Pr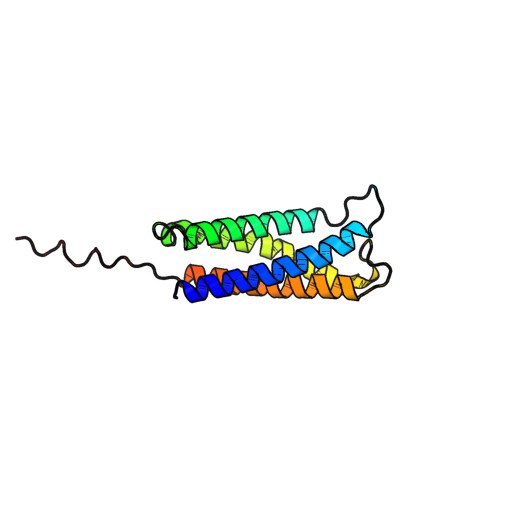otein AF-A0AAD5DER4-F1 (afdb_monomer_lite)

Sequence (145 aa):
MSRAAVAVSWVVTLVGGLIILGGLGALTNDSAVGVTPYRTAWVAWSLEVAGLLVCLACLLVAKPFAQWRAVIVGMLAIPTAVLIPIADLVLTAKGALPGSNGSDSRANTTAAGLIICMCGNYLLALAVCLFDDTPAVVAESKVGV

Radius of gyration: 19.26 Å; chains: 1; bounding box: 58×20×63 Å

Secondary structure (DSSP, 8-state):
--HHHHHHHHHHHHHHHHHHHHHHHHHHHTSPBTB-TTHHHHHHHHHHHHHHHHHHHHHHS-SSHHHHHHHHHHHHHHHHHHHHHHHHHHHH-GGGSTT-TT-HHHHHHHHHHHHHHHHHHHHHHHHHHT-----TTSSSTT---

Structure (mmCIF, N/CA/C/O backbone):
data_AF-A0AAD5DER4-F1
#
_entry.id   AF-A0AAD5DER4-F1
#
loop_
_atom_site.group_PDB
_atom_site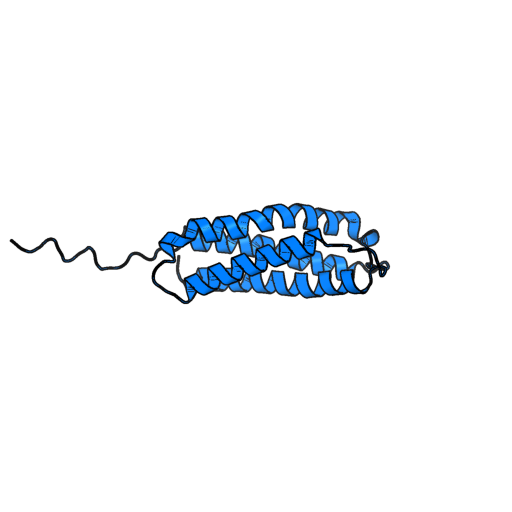.id
_atom_site.type_symbol
_atom_site.label_atom_id
_atom_site.label_alt_id
_atom_site.label_comp_id
_atom_site.label_asym_id
_atom_site.label_entity_id
_atom_site.label_seq_id
_atom_site.pdbx_PDB_ins_code
_atom_site.Cartn_x
_atom_site.Cartn_y
_atom_site.Cartn_z
_atom_site.occupancy
_atom_site.B_iso_or_equiv
_atom_site.auth_seq_id
_atom_site.auth_comp_id
_atom_site.auth_asym_id
_atom_site.auth_atom_id
_atom_site.pdbx_PDB_model_num
ATOM 1 N N . MET A 1 1 ? -18.957 -2.445 11.345 1.00 76.00 1 MET A N 1
ATOM 2 C CA . MET A 1 1 ? -18.026 -3.406 10.697 1.00 76.00 1 MET A CA 1
ATOM 3 C C . MET A 1 1 ? -17.104 -3.988 11.765 1.00 76.00 1 MET A C 1
ATOM 5 O O . MET A 1 1 ? -16.781 -3.276 12.707 1.00 76.00 1 MET A O 1
ATOM 9 N N . SER A 1 2 ? -16.773 -5.282 11.707 1.00 85.62 2 SER A N 1
ATOM 10 C CA . SER A 1 2 ? -16.076 -5.983 12.803 1.00 85.62 2 SER A CA 1
ATOM 11 C C . SER A 1 2 ? -14.553 -5.808 12.752 1.00 85.62 2 SER A C 1
ATOM 13 O O . SER A 1 2 ? -13.993 -5.484 11.705 1.00 85.62 2 SER A O 1
ATOM 15 N N . ARG A 1 3 ? -13.859 -6.099 13.866 1.00 86.31 3 ARG A N 1
ATOM 16 C CA . ARG A 1 3 ? -12.379 -6.104 13.919 1.00 86.31 3 ARG A CA 1
ATOM 17 C C . ARG A 1 3 ? -11.781 -7.074 12.902 1.00 86.31 3 ARG A C 1
ATOM 19 O O . ARG A 1 3 ? -10.766 -6.764 12.291 1.00 86.31 3 ARG A O 1
ATOM 26 N N . ALA A 1 4 ? -12.447 -8.207 12.681 1.00 88.56 4 ALA A N 1
ATOM 27 C CA . ALA A 1 4 ? -12.044 -9.193 11.686 1.00 88.56 4 ALA A CA 1
ATOM 28 C C . ALA A 1 4 ? -12.048 -8.613 10.264 1.00 88.56 4 ALA A C 1
ATOM 30 O O . ALA A 1 4 ? -11.112 -8.853 9.515 1.00 88.56 4 ALA A O 1
ATOM 31 N N . ALA A 1 5 ? -13.050 -7.806 9.903 1.00 90.62 5 ALA A N 1
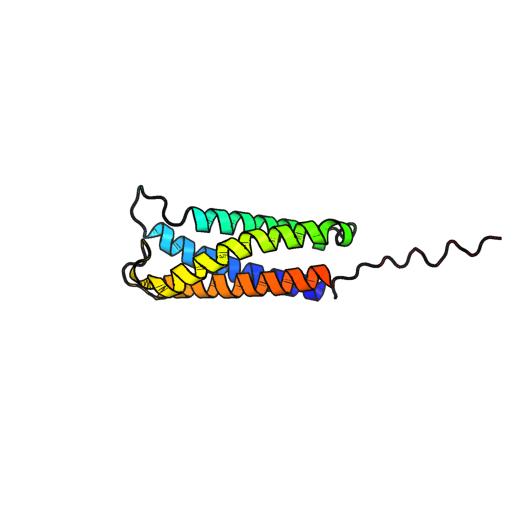ATOM 32 C CA . ALA A 1 5 ? -13.109 -7.191 8.580 1.00 90.62 5 ALA A CA 1
ATOM 33 C C . ALA A 1 5 ? -11.971 -6.180 8.361 1.00 90.62 5 ALA A C 1
ATOM 35 O O . ALA A 1 5 ? -11.343 -6.186 7.308 1.00 90.62 5 ALA A O 1
ATOM 36 N N . VAL A 1 6 ? -11.651 -5.368 9.375 1.00 91.06 6 VAL A N 1
ATOM 37 C CA . VAL A 1 6 ? -10.497 -4.454 9.323 1.00 91.06 6 VAL A CA 1
ATOM 38 C C . VAL A 1 6 ? -9.185 -5.242 9.220 1.00 91.06 6 VAL A C 1
ATOM 40 O O . VAL A 1 6 ? -8.341 -4.910 8.394 1.00 91.06 6 VAL A O 1
ATOM 43 N N . ALA A 1 7 ? -9.028 -6.315 10.002 1.00 92.19 7 ALA A N 1
ATOM 44 C CA . ALA A 1 7 ? -7.840 -7.166 9.963 1.00 92.19 7 ALA A CA 1
ATOM 45 C C . ALA A 1 7 ? -7.660 -7.862 8.604 1.00 92.19 7 ALA A C 1
ATOM 47 O O . ALA A 1 7 ? -6.550 -7.905 8.084 1.00 92.19 7 ALA A O 1
ATOM 48 N N . VAL A 1 8 ? -8.740 -8.365 7.997 1.00 95.06 8 VAL A N 1
ATOM 49 C CA . VAL A 1 8 ? -8.696 -8.969 6.657 1.00 95.06 8 VAL A CA 1
ATOM 50 C C . VAL A 1 8 ? -8.280 -7.935 5.615 1.00 95.06 8 VAL A C 1
ATOM 52 O O . VAL A 1 8 ? -7.357 -8.204 4.849 1.00 95.06 8 VAL A O 1
ATOM 55 N N . SER A 1 9 ? -8.890 -6.745 5.609 1.00 95.12 9 SER A N 1
ATOM 56 C CA . SER A 1 9 ? -8.489 -5.673 4.688 1.00 95.12 9 SER A CA 1
ATOM 57 C C . SER A 1 9 ? -7.024 -5.275 4.883 1.00 95.12 9 SER A C 1
ATOM 59 O O . SER A 1 9 ? -6.302 -5.109 3.907 1.00 95.12 9 SER A O 1
ATOM 61 N N . TRP A 1 10 ? -6.563 -5.200 6.134 1.00 95.88 10 TRP A N 1
ATOM 62 C CA . TRP A 1 10 ? -5.166 -4.918 6.465 1.00 95.88 10 TRP A CA 1
ATOM 63 C C . TRP A 1 10 ? -4.214 -5.989 5.920 1.00 95.88 10 TRP A C 1
ATOM 65 O O . TRP A 1 10 ? -3.192 -5.659 5.322 1.00 95.88 10 TRP A O 1
ATOM 75 N N . VAL A 1 11 ? -4.564 -7.274 6.065 1.00 96.69 11 VAL A N 1
ATOM 76 C CA . VAL A 1 11 ? -3.779 -8.387 5.508 1.00 96.69 11 VAL A CA 1
ATOM 77 C C . VAL A 1 11 ? -3.736 -8.309 3.984 1.00 96.69 11 VAL A C 1
ATOM 79 O O . VAL A 1 11 ? -2.667 -8.488 3.408 1.00 96.69 11 VAL A O 1
ATOM 82 N N . VAL A 1 12 ? -4.855 -8.004 3.321 1.00 96.81 12 VAL A N 1
ATOM 83 C CA . VAL A 1 12 ? -4.893 -7.830 1.860 1.00 96.81 12 VAL A CA 1
ATOM 84 C C . VAL A 1 12 ? -3.945 -6.714 1.418 1.00 96.81 12 VAL A C 1
ATOM 86 O O . VAL A 1 12 ? -3.138 -6.937 0.511 1.00 96.81 12 VAL A O 1
ATOM 89 N N . THR A 1 13 ? -3.975 -5.554 2.083 1.00 96.00 13 THR A N 1
ATOM 90 C CA . THR A 1 13 ? -3.032 -4.465 1.796 1.00 96.00 13 THR A CA 1
ATOM 91 C C . THR A 1 13 ? -1.586 -4.908 2.009 1.00 96.00 13 THR A C 1
ATOM 93 O O . THR A 1 13 ? -0.746 -4.687 1.137 1.00 96.00 13 THR A O 1
ATOM 96 N N . LEU A 1 14 ? -1.289 -5.586 3.126 1.00 96.44 14 LEU A N 1
ATOM 97 C CA . LEU A 1 14 ? 0.055 -6.089 3.413 1.00 96.44 14 LEU A CA 1
ATOM 98 C C . LEU A 1 14 ? 0.546 -7.046 2.321 1.00 96.44 14 LEU A C 1
ATOM 100 O O . LEU A 1 14 ? 1.686 -6.921 1.884 1.00 96.44 14 LEU A O 1
ATOM 104 N N . VAL A 1 15 ? -0.293 -7.977 1.855 1.00 97.25 15 VAL A N 1
ATOM 105 C CA . VAL A 1 15 ? 0.074 -8.908 0.775 1.00 97.25 15 VAL A CA 1
ATOM 106 C C . VAL A 1 15 ? 0.416 -8.148 -0.504 1.00 97.25 15 VAL A C 1
ATOM 108 O O . VAL A 1 15 ? 1.466 -8.407 -1.093 1.00 97.25 15 VAL A O 1
ATOM 111 N N . GLY A 1 16 ? -0.414 -7.180 -0.908 1.00 95.38 16 GLY A N 1
ATOM 112 C CA . GLY A 1 16 ? -0.103 -6.311 -2.047 1.00 95.38 16 GLY A CA 1
ATOM 113 C C . GLY A 1 16 ? 1.237 -5.597 -1.864 1.00 95.38 16 GLY A C 1
ATOM 114 O O . GLY A 1 16 ? 2.085 -5.613 -2.753 1.00 95.38 16 GLY A O 1
ATOM 115 N N . GLY A 1 17 ? 1.471 -5.071 -0.666 1.00 93.44 17 GLY A N 1
ATOM 116 C CA . GLY A 1 17 ? 2.715 -4.425 -0.279 1.00 93.44 17 GLY A CA 1
ATOM 117 C C . GLY A 1 17 ? 3.961 -5.316 -0.340 1.00 93.44 17 GLY A C 1
ATOM 118 O O . GLY A 1 17 ? 4.995 -4.903 -0.862 1.00 93.44 17 GLY A O 1
ATOM 119 N N . LEU A 1 18 ? 3.872 -6.565 0.118 1.00 96.19 18 LEU A N 1
ATOM 120 C CA . LEU A 1 18 ? 4.972 -7.533 0.023 1.00 96.19 18 LEU A CA 1
ATOM 121 C C . LEU A 1 18 ? 5.301 -7.883 -1.435 1.00 96.19 18 LEU A C 1
ATOM 123 O O . LEU A 1 18 ? 6.470 -8.052 -1.783 1.00 96.19 18 LEU A O 1
ATOM 127 N N . ILE A 1 19 ? 4.288 -7.940 -2.304 1.00 95.94 19 ILE A N 1
ATOM 128 C CA . ILE A 1 19 ? 4.483 -8.140 -3.745 1.00 95.94 19 ILE A CA 1
ATOM 129 C C . ILE A 1 19 ? 5.184 -6.919 -4.365 1.00 95.94 19 ILE A C 1
ATOM 131 O O . ILE A 1 19 ? 6.125 -7.098 -5.143 1.00 95.94 19 ILE A O 1
ATOM 135 N N . ILE A 1 20 ? 4.787 -5.692 -3.989 1.00 93.56 20 ILE A N 1
ATOM 136 C CA . ILE A 1 20 ? 5.490 -4.460 -4.394 1.00 93.56 20 ILE A CA 1
ATOM 137 C C . ILE A 1 20 ? 6.949 -4.528 -3.951 1.00 93.56 20 ILE A C 1
ATOM 139 O O . ILE A 1 20 ? 7.829 -4.290 -4.769 1.00 93.56 20 ILE A O 1
ATOM 143 N N . LEU A 1 21 ? 7.217 -4.885 -2.692 1.00 92.94 21 LEU A N 1
ATOM 144 C CA . LEU A 1 21 ? 8.573 -4.960 -2.148 1.00 92.94 21 LEU A CA 1
ATOM 145 C C . LEU A 1 21 ? 9.463 -5.908 -2.967 1.00 92.94 21 LEU A C 1
ATOM 147 O O . LEU A 1 21 ? 10.595 -5.553 -3.295 1.00 92.94 21 LEU A O 1
ATOM 151 N N . GLY A 1 22 ? 8.942 -7.079 -3.343 1.00 91.38 22 GLY A N 1
ATOM 152 C CA . GLY A 1 22 ? 9.660 -8.035 -4.188 1.00 91.38 22 GLY A CA 1
ATOM 153 C C . GLY A 1 22 ? 9.912 -7.514 -5.607 1.00 91.38 22 GLY A C 1
ATOM 154 O O . GLY A 1 22 ? 11.046 -7.544 -6.088 1.00 91.38 22 GLY A O 1
ATOM 155 N N . GLY A 1 23 ? 8.873 -7.006 -6.277 1.00 90.69 23 GLY A N 1
ATOM 156 C CA . GLY A 1 23 ? 8.976 -6.513 -7.655 1.00 90.69 23 GLY A CA 1
ATOM 157 C C . GLY A 1 23 ? 9.822 -5.240 -7.783 1.00 90.69 23 GLY A C 1
ATOM 158 O O . GLY A 1 23 ? 10.723 -5.165 -8.621 1.00 90.69 23 GLY A O 1
ATOM 159 N N . LEU A 1 24 ? 9.582 -4.258 -6.913 1.00 90.31 24 LEU A N 1
ATOM 160 C CA . LEU A 1 24 ? 10.321 -2.998 -6.851 1.00 90.31 24 LEU A CA 1
ATOM 161 C C . LEU A 1 24 ? 11.774 -3.216 -6.419 1.00 90.31 24 LEU A C 1
ATOM 163 O O . LEU A 1 24 ? 12.675 -2.585 -6.973 1.00 90.31 24 LEU A O 1
ATOM 167 N N . GLY A 1 25 ? 12.010 -4.130 -5.472 1.00 89.25 25 GLY A N 1
ATOM 168 C CA . GLY A 1 25 ? 13.349 -4.551 -5.064 1.00 89.25 25 GLY A CA 1
ATOM 169 C C . GLY A 1 25 ? 14.148 -5.120 -6.234 1.00 89.25 25 GLY A C 1
ATOM 170 O O . GLY A 1 25 ? 15.268 -4.677 -6.477 1.00 89.25 25 GLY A O 1
ATOM 171 N N . ALA A 1 26 ? 13.544 -6.019 -7.018 1.00 89.19 26 ALA A N 1
ATOM 172 C CA . ALA A 1 26 ? 14.179 -6.584 -8.207 1.00 89.19 26 ALA A CA 1
ATOM 173 C C . ALA A 1 26 ? 14.478 -5.522 -9.283 1.00 89.19 26 ALA A C 1
ATOM 175 O O . ALA A 1 26 ? 15.570 -5.512 -9.843 1.00 89.19 26 ALA A O 1
ATOM 176 N N . LEU A 1 27 ? 13.541 -4.604 -9.553 1.00 88.38 27 LEU A N 1
ATOM 177 C CA . LEU A 1 27 ? 13.755 -3.505 -10.508 1.00 88.38 27 LEU A CA 1
ATOM 178 C C . LEU A 1 27 ? 14.857 -2.541 -10.049 1.00 88.38 27 LEU A C 1
ATOM 180 O O . LEU A 1 27 ? 15.650 -2.074 -10.863 1.00 88.38 27 LEU A O 1
ATOM 184 N N . THR A 1 28 ? 14.917 -2.245 -8.750 1.00 89.50 28 THR A N 1
ATOM 185 C CA . THR A 1 28 ? 15.940 -1.359 -8.176 1.00 89.50 28 THR A CA 1
ATOM 186 C C . THR A 1 28 ? 17.321 -2.009 -8.242 1.00 89.50 28 THR A C 1
ATOM 188 O O . THR A 1 28 ? 18.279 -1.355 -8.644 1.00 89.50 28 THR A O 1
ATOM 191 N N . ASN A 1 29 ? 17.429 -3.295 -7.896 1.00 86.81 29 ASN A N 1
ATOM 192 C CA . ASN A 1 29 ? 18.694 -4.031 -7.915 1.00 86.81 29 ASN A CA 1
ATOM 193 C C . ASN A 1 29 ? 19.319 -4.108 -9.314 1.00 86.81 29 ASN A C 1
ATOM 195 O O . ASN A 1 29 ? 20.533 -4.020 -9.460 1.00 86.81 29 ASN A O 1
ATOM 199 N N . ASP A 1 30 ? 18.484 -4.239 -10.340 1.00 84.44 30 ASP A N 1
ATOM 200 C CA . ASP A 1 30 ? 18.937 -4.405 -11.721 1.00 84.44 30 ASP A CA 1
ATOM 201 C C . ASP A 1 30 ? 19.126 -3.075 -12.459 1.00 84.44 30 ASP A C 1
ATOM 203 O O . ASP A 1 30 ? 19.446 -3.043 -13.649 1.00 84.44 30 ASP A O 1
ATOM 207 N N . SER A 1 31 ? 18.921 -1.962 -11.763 1.00 82.88 31 SER A N 1
ATOM 208 C CA . SER A 1 31 ? 19.124 -0.633 -12.312 1.00 82.88 31 SER A CA 1
ATOM 209 C C . SER A 1 31 ? 20.579 -0.164 -12.190 1.00 82.88 31 SER A C 1
ATOM 211 O O . SER A 1 31 ? 21.332 -0.618 -11.330 1.00 82.88 31 SER A O 1
ATOM 213 N N . ALA A 1 32 ? 21.000 0.740 -13.080 1.00 73.69 32 ALA A N 1
ATOM 214 C CA . ALA A 1 32 ? 22.385 1.198 -13.137 1.00 73.69 32 ALA A CA 1
ATOM 215 C C . ALA A 1 32 ? 22.832 1.867 -11.824 1.00 73.69 32 ALA A C 1
ATOM 217 O O . ALA A 1 32 ? 22.178 2.779 -11.311 1.00 73.69 32 ALA A O 1
ATOM 218 N N . VAL A 1 33 ? 23.995 1.444 -11.322 1.00 64.00 33 VAL A N 1
ATOM 219 C CA . VAL A 1 33 ? 24.618 1.979 -10.106 1.00 64.00 33 VAL A CA 1
ATOM 220 C C . VAL A 1 33 ? 24.873 3.484 -10.267 1.00 64.00 33 VAL A C 1
ATOM 222 O O . VAL A 1 33 ? 25.553 3.903 -11.201 1.00 64.00 33 VAL A O 1
ATOM 225 N N . GLY A 1 34 ? 24.341 4.301 -9.352 1.00 58.25 34 GLY A N 1
ATOM 226 C CA . GLY A 1 34 ? 24.567 5.756 -9.307 1.00 58.25 34 GLY A CA 1
ATOM 227 C C . GLY A 1 34 ? 23.366 6.617 -9.711 1.00 58.25 34 GLY A C 1
ATOM 228 O O . GLY A 1 34 ? 23.322 7.797 -9.368 1.00 58.25 34 GLY A O 1
ATOM 229 N N . VAL A 1 35 ? 22.349 6.032 -10.347 1.00 60.12 35 VAL A N 1
ATOM 230 C CA . VAL A 1 35 ? 21.007 6.626 -10.425 1.00 60.12 35 VAL A CA 1
ATOM 231 C C . VAL A 1 35 ? 20.210 6.080 -9.236 1.00 60.12 35 VAL A C 1
ATOM 233 O O . VAL A 1 35 ? 20.402 4.935 -8.842 1.00 60.12 35 VAL A O 1
ATOM 236 N N . THR A 1 36 ? 19.318 6.872 -8.636 1.00 71.62 36 THR A N 1
ATOM 237 C CA . THR A 1 36 ? 18.338 6.369 -7.649 1.00 71.62 36 THR A CA 1
ATOM 238 C C . THR A 1 36 ? 16.974 6.213 -8.321 1.00 71.62 36 THR A C 1
ATOM 240 O O . THR A 1 36 ? 16.042 6.970 -8.019 1.00 71.62 36 THR A O 1
ATOM 243 N N . PRO A 1 37 ? 16.830 5.291 -9.296 1.00 77.00 37 PRO A N 1
ATOM 244 C CA . PRO A 1 37 ? 15.538 5.073 -9.911 1.00 77.00 37 PRO A CA 1
ATOM 245 C C . PRO A 1 37 ? 14.570 4.605 -8.831 1.00 77.00 37 PRO A C 1
ATOM 247 O O . PRO A 1 37 ? 14.955 4.009 -7.824 1.00 77.00 37 PRO A O 1
ATOM 250 N N . TYR A 1 38 ? 13.299 4.939 -9.020 1.00 87.31 38 TYR A N 1
ATOM 251 C CA . TYR A 1 38 ? 12.231 4.555 -8.102 1.00 87.31 38 TYR A CA 1
ATOM 252 C C . TYR A 1 38 ? 12.260 5.210 -6.716 1.00 87.31 38 TYR A C 1
ATOM 254 O O . TYR A 1 38 ? 11.508 4.785 -5.842 1.00 87.31 38 TYR A O 1
ATOM 262 N N . ARG A 1 39 ? 13.033 6.286 -6.501 1.00 88.19 39 ARG A N 1
ATOM 263 C CA . ARG A 1 39 ? 13.025 7.037 -5.229 1.00 88.19 39 ARG A CA 1
ATOM 264 C C . ARG A 1 39 ? 11.610 7.386 -4.759 1.00 88.19 39 ARG A C 1
ATOM 266 O O . ARG A 1 39 ? 11.269 7.141 -3.608 1.00 88.19 39 ARG A O 1
ATOM 273 N N . THR A 1 40 ? 10.773 7.899 -5.659 1.00 87.94 40 THR A N 1
ATOM 274 C CA . THR A 1 40 ? 9.372 8.231 -5.360 1.00 87.94 40 THR A CA 1
ATOM 275 C C . THR A 1 40 ? 8.558 7.000 -4.967 1.00 87.94 40 THR A C 1
ATOM 277 O O . THR A 1 40 ? 7.759 7.079 -4.041 1.00 87.94 40 THR A O 1
ATOM 280 N N . ALA A 1 41 ? 8.790 5.851 -5.610 1.00 89.62 41 ALA A N 1
ATOM 281 C CA . ALA A 1 41 ? 8.106 4.606 -5.271 1.00 89.62 41 ALA A CA 1
ATOM 282 C C . ALA A 1 41 ? 8.530 4.074 -3.896 1.00 89.62 41 ALA A C 1
ATOM 284 O O . ALA A 1 41 ? 7.677 3.663 -3.116 1.00 89.62 41 ALA A O 1
ATOM 285 N N . TRP A 1 42 ? 9.817 4.166 -3.548 1.00 92.06 42 TRP A N 1
ATOM 286 C CA . TRP A 1 42 ? 10.304 3.815 -2.212 1.00 92.06 42 TRP A CA 1
ATOM 287 C C . TRP A 1 42 ? 9.760 4.745 -1.121 1.00 92.06 42 TRP A C 1
ATOM 289 O O . TRP A 1 42 ? 9.415 4.277 -0.036 1.00 92.06 42 TRP A O 1
ATOM 299 N N . VAL A 1 43 ? 9.623 6.044 -1.405 1.00 91.81 43 VAL A N 1
ATOM 300 C CA . VAL A 1 43 ? 8.990 7.003 -0.482 1.00 91.81 43 VAL A CA 1
ATOM 301 C C . VAL A 1 43 ? 7.507 6.684 -0.301 1.00 91.81 43 VAL A C 1
ATOM 303 O O . VAL A 1 43 ? 7.050 6.584 0.835 1.00 91.81 43 VAL A O 1
ATOM 306 N N . ALA A 1 44 ? 6.767 6.466 -1.392 1.00 91.19 44 ALA A N 1
ATOM 307 C CA . ALA A 1 44 ? 5.356 6.085 -1.332 1.00 91.19 44 ALA A CA 1
ATOM 308 C C . ALA A 1 44 ? 5.157 4.782 -0.545 1.00 91.19 44 ALA A C 1
ATOM 310 O O . ALA A 1 44 ? 4.296 4.716 0.327 1.00 91.19 44 ALA A O 1
ATOM 311 N N . TRP A 1 45 ? 6.013 3.784 -0.779 1.00 91.44 45 TRP A N 1
ATOM 312 C CA . TRP A 1 45 ? 6.007 2.530 -0.029 1.00 91.44 45 TRP A CA 1
ATOM 313 C C . TRP A 1 45 ? 6.306 2.731 1.463 1.00 91.44 45 TRP A C 1
ATOM 315 O O . TRP A 1 45 ? 5.660 2.134 2.317 1.00 91.44 45 TRP A O 1
ATOM 325 N N . SER A 1 46 ? 7.243 3.616 1.802 1.00 92.94 46 SER A N 1
ATOM 326 C CA . SER A 1 46 ? 7.556 3.924 3.204 1.00 92.94 46 SER A CA 1
ATOM 327 C C . SER A 1 46 ? 6.368 4.572 3.926 1.00 92.94 46 SER A C 1
ATOM 329 O O . SER A 1 46 ? 6.090 4.244 5.079 1.00 92.94 46 SER A O 1
ATOM 331 N N . LEU A 1 47 ? 5.641 5.461 3.239 1.00 93.06 47 LEU A N 1
ATOM 332 C CA . LEU A 1 47 ? 4.410 6.068 3.752 1.00 93.06 47 LEU A CA 1
ATOM 333 C C . LEU A 1 47 ? 3.295 5.028 3.932 1.00 93.06 47 LEU A C 1
ATOM 335 O O . LEU A 1 47 ? 2.609 5.045 4.953 1.00 93.06 47 LEU A O 1
ATOM 339 N N . GLU A 1 48 ? 3.164 4.097 2.986 1.00 93.44 48 GLU A N 1
ATOM 340 C CA . GLU A 1 48 ? 2.213 2.983 3.047 1.00 93.44 48 GLU A CA 1
ATOM 341 C C . GLU A 1 48 ? 2.451 2.101 4.283 1.00 93.44 48 GLU A C 1
ATOM 343 O O . GLU A 1 48 ? 1.545 1.868 5.085 1.00 93.44 48 GLU A O 1
ATOM 348 N N . VAL A 1 49 ? 3.703 1.684 4.508 1.00 94.12 49 VAL A N 1
ATOM 349 C CA . VAL A 1 49 ? 4.088 0.883 5.682 1.00 94.12 49 VAL A CA 1
ATOM 350 C C . VAL A 1 49 ? 3.794 1.629 6.982 1.00 94.12 49 VAL A C 1
ATOM 352 O O . VAL A 1 49 ? 3.278 1.031 7.927 1.00 94.12 49 VAL A O 1
ATOM 355 N N . ALA A 1 50 ? 4.070 2.934 7.044 1.00 93.69 50 ALA A N 1
ATOM 356 C CA . ALA A 1 50 ? 3.749 3.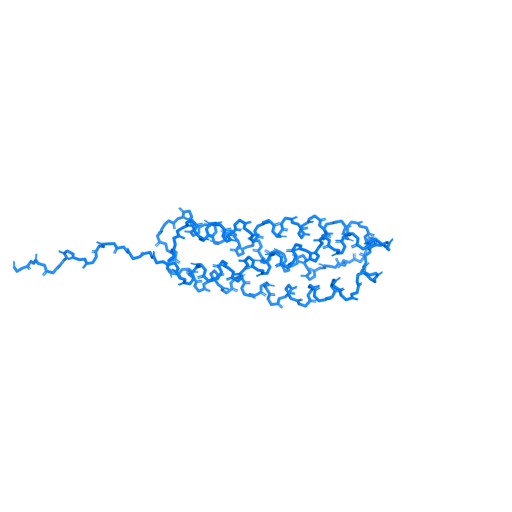738 8.219 1.00 93.69 50 ALA A CA 1
ATOM 357 C C . ALA A 1 50 ? 2.235 3.754 8.504 1.00 93.69 50 ALA A C 1
ATOM 359 O O . ALA A 1 50 ? 1.829 3.566 9.652 1.00 93.69 50 ALA A O 1
ATOM 360 N N . GLY A 1 51 ? 1.398 3.913 7.471 1.00 92.81 51 GLY A N 1
ATOM 361 C CA . GLY A 1 51 ? -0.061 3.839 7.593 1.00 92.81 51 GLY A CA 1
ATOM 362 C C . GLY A 1 51 ? -0.544 2.475 8.094 1.00 92.81 51 GLY A C 1
ATOM 363 O O . GLY A 1 51 ? -1.350 2.405 9.029 1.00 92.81 51 GLY A O 1
ATOM 364 N N . LEU A 1 52 ? 0.007 1.385 7.549 1.00 94.38 52 LEU A N 1
ATOM 365 C CA . LEU A 1 52 ? -0.292 0.022 7.996 1.00 94.38 52 LEU A CA 1
ATOM 366 C C . LEU A 1 52 ? 0.096 -0.213 9.457 1.00 94.38 52 LEU A C 1
ATOM 368 O O . LEU A 1 52 ? -0.680 -0.822 10.196 1.00 94.38 52 LEU A O 1
ATOM 372 N N . LEU A 1 53 ? 1.254 0.279 9.898 1.00 93.88 53 LEU A N 1
ATOM 373 C CA . LEU A 1 53 ? 1.699 0.141 11.286 1.00 93.88 53 LEU A CA 1
ATOM 374 C C . LEU A 1 53 ? 0.809 0.921 12.257 1.00 93.88 53 LEU A C 1
ATOM 376 O O . LEU A 1 53 ? 0.452 0.387 13.307 1.00 93.88 53 LEU A O 1
ATOM 380 N N . VAL A 1 54 ? 0.400 2.143 11.902 1.00 91.62 54 VAL A N 1
ATOM 381 C CA . VAL A 1 54 ? -0.549 2.925 12.713 1.00 91.62 54 VAL A CA 1
ATOM 382 C C . VAL A 1 54 ? -1.892 2.201 12.807 1.00 91.62 54 VAL A C 1
ATOM 384 O O . VAL A 1 54 ? -2.430 2.045 13.904 1.00 91.62 54 VAL A O 1
ATOM 387 N N . CYS A 1 55 ? -2.407 1.680 11.690 1.00 90.62 55 CYS A N 1
ATOM 388 C CA . CYS A 1 55 ? -3.645 0.904 11.687 1.00 90.62 55 CYS A CA 1
ATOM 389 C C . CYS A 1 55 ? -3.541 -0.355 12.568 1.00 90.62 55 CYS A C 1
ATOM 391 O O . CYS A 1 55 ? -4.439 -0.620 13.372 1.00 90.62 55 CYS A O 1
ATOM 393 N N . LEU A 1 56 ? -2.426 -1.089 12.478 1.00 91.62 56 LEU A N 1
ATOM 394 C CA . LEU A 1 56 ? -2.166 -2.270 13.302 1.00 91.62 56 LEU A CA 1
ATOM 395 C C . LEU A 1 56 ? -2.101 -1.915 14.792 1.00 91.62 56 LEU A C 1
ATOM 397 O O . LEU A 1 56 ? -2.724 -2.588 15.612 1.00 91.62 56 LEU A O 1
ATOM 401 N N . ALA A 1 57 ? -1.400 -0.838 15.151 1.00 89.25 57 ALA A N 1
ATOM 402 C CA . ALA A 1 57 ? -1.323 -0.368 16.530 1.00 89.25 57 ALA A CA 1
ATOM 403 C C . ALA A 1 57 ? -2.718 -0.040 17.091 1.00 89.25 57 ALA A C 1
ATOM 405 O O . ALA A 1 57 ? -3.051 -0.455 18.202 1.00 89.25 57 ALA A O 1
ATOM 406 N N . CYS A 1 58 ? -3.570 0.626 16.305 1.00 86.44 58 CYS A N 1
ATOM 407 C CA . CYS A 1 58 ? -4.953 0.896 16.695 1.00 86.44 58 CYS A CA 1
ATOM 408 C C . CYS A 1 58 ? -5.787 -0.391 16.824 1.00 86.44 58 CYS A C 1
ATOM 410 O O . CYS A 1 58 ? -6.607 -0.492 17.736 1.00 86.44 58 CYS A O 1
ATOM 412 N N . LEU A 1 59 ? -5.592 -1.385 15.949 1.00 85.44 59 LEU A N 1
ATOM 413 C CA . LEU A 1 59 ? -6.281 -2.679 16.051 1.00 85.44 59 LEU A CA 1
ATOM 414 C C . LEU A 1 59 ? -5.936 -3.420 17.348 1.00 85.44 59 LEU A C 1
ATOM 416 O O . LEU A 1 59 ? -6.828 -4.009 17.966 1.00 85.44 59 LEU A O 1
ATOM 420 N N . LEU A 1 60 ? -4.662 -3.375 17.752 1.00 86.06 60 LEU A N 1
ATOM 421 C CA . LEU A 1 60 ? -4.146 -4.042 18.949 1.00 86.06 60 LEU A CA 1
ATOM 422 C C . LEU A 1 60 ? -4.530 -3.310 20.245 1.00 86.06 60 LEU A C 1
ATOM 424 O O . LEU A 1 60 ? -4.819 -3.952 21.254 1.00 86.06 60 LEU A O 1
ATOM 428 N N . VAL A 1 61 ? -4.572 -1.975 20.230 1.00 81.81 61 VAL A N 1
ATOM 429 C CA . VAL A 1 61 ? -4.908 -1.154 21.401 1.00 81.81 61 VAL A CA 1
ATOM 430 C C . VAL A 1 61 ? -6.366 -0.701 21.299 1.00 81.81 61 VAL A C 1
ATOM 432 O O . VAL A 1 61 ? -6.684 0.309 20.685 1.00 81.81 61 VAL A O 1
ATOM 435 N N . ALA A 1 62 ? -7.278 -1.448 21.928 1.00 60.09 62 ALA A N 1
ATOM 436 C CA . ALA A 1 62 ? -8.731 -1.343 21.746 1.00 60.09 62 ALA A CA 1
ATOM 437 C C . ALA A 1 62 ? -9.401 0.021 22.045 1.00 60.09 62 ALA A C 1
ATOM 439 O O . ALA A 1 62 ? -10.599 0.138 21.815 1.00 60.09 62 ALA A O 1
ATOM 440 N N . LYS A 1 63 ? -8.696 1.034 22.572 1.00 58.75 63 LYS A N 1
ATOM 441 C CA . LYS A 1 63 ? -9.323 2.227 23.175 1.00 58.75 63 LYS A CA 1
ATOM 442 C C . LYS A 1 63 ? -9.229 3.567 22.432 1.00 58.75 63 LYS A C 1
ATOM 444 O O . LYS A 1 63 ? -9.887 4.486 22.912 1.00 58.75 63 LYS A O 1
ATOM 449 N N . PRO A 1 64 ? -8.575 3.718 21.261 1.00 67.31 64 PRO A N 1
ATOM 450 C CA . PRO A 1 64 ? -8.854 4.922 20.488 1.00 67.31 64 PRO A CA 1
ATOM 451 C C . PRO A 1 64 ? -9.093 4.656 18.998 1.00 67.31 64 PRO A C 1
ATOM 453 O O . PRO A 1 64 ? -8.936 5.573 18.201 1.00 67.31 64 PRO A O 1
ATOM 456 N N . PHE A 1 65 ? -9.526 3.460 18.579 1.00 73.38 65 PHE A N 1
ATOM 457 C CA . PHE A 1 65 ? -9.769 3.214 17.147 1.00 73.38 65 PHE A CA 1
ATOM 458 C C . PHE A 1 65 ? -10.730 4.250 16.538 1.00 73.38 65 PHE A C 1
ATOM 460 O O . PHE A 1 65 ? -10.499 4.721 15.431 1.00 73.38 65 PHE A O 1
ATOM 467 N N . ALA A 1 66 ? -11.752 4.679 17.291 1.00 72.81 66 ALA A N 1
ATOM 468 C CA . ALA A 1 66 ? -12.683 5.739 16.894 1.00 72.81 66 ALA A CA 1
ATOM 469 C C . ALA A 1 66 ? -12.029 7.120 16.694 1.00 72.81 66 ALA A C 1
ATOM 471 O O . ALA A 1 66 ? -12.386 7.838 15.765 1.00 72.81 66 ALA A O 1
ATOM 472 N N . GLN A 1 67 ? -11.055 7.485 17.529 1.00 83.38 67 GLN A N 1
ATOM 473 C CA . GLN A 1 67 ? -10.389 8.792 17.477 1.00 83.38 67 GLN A CA 1
ATOM 474 C C . GLN A 1 67 ? -9.348 8.865 16.356 1.00 83.38 67 GLN A C 1
ATOM 476 O O . GLN A 1 67 ? -9.097 9.933 15.805 1.00 83.38 67 GLN A O 1
ATOM 481 N N . TRP A 1 68 ? -8.766 7.722 15.991 1.00 86.81 68 TRP A N 1
ATOM 482 C CA . TRP A 1 68 ? -7.707 7.643 14.985 1.00 86.81 68 TRP A CA 1
ATOM 483 C C . TRP A 1 68 ? -8.221 7.328 13.578 1.00 86.81 68 TRP A C 1
ATOM 485 O O . TRP A 1 68 ? -7.420 7.312 12.649 1.00 86.81 68 TRP A O 1
ATOM 495 N N . ARG A 1 69 ? -9.535 7.133 13.372 1.00 87.19 69 ARG A N 1
ATOM 496 C CA . ARG A 1 69 ? -10.099 6.791 12.047 1.00 87.19 69 ARG A CA 1
ATOM 497 C C . ARG A 1 69 ? -9.675 7.774 10.965 1.00 87.19 69 ARG A C 1
ATOM 499 O O . ARG A 1 69 ? -9.174 7.355 9.929 1.00 87.19 69 ARG A O 1
ATOM 506 N N . ALA A 1 70 ? -9.835 9.072 11.224 1.00 88.50 70 ALA A N 1
ATOM 507 C CA . ALA A 1 70 ? -9.475 10.115 10.267 1.00 88.50 70 ALA A CA 1
ATOM 508 C C . ALA A 1 70 ? -7.973 10.100 9.941 1.00 88.50 70 ALA A C 1
ATOM 510 O O . ALA A 1 70 ? -7.593 10.269 8.785 1.00 88.50 70 ALA A O 1
ATOM 511 N N . VAL A 1 71 ? -7.130 9.837 10.945 1.00 90.38 71 VAL A N 1
ATOM 512 C CA . VAL A 1 71 ? -5.676 9.727 10.773 1.00 90.38 71 VAL A CA 1
ATOM 513 C C . VAL A 1 71 ? -5.333 8.514 9.915 1.00 90.38 71 VAL A C 1
ATOM 515 O O . VAL A 1 71 ? -4.624 8.663 8.927 1.00 90.38 71 VAL A O 1
ATOM 518 N N . ILE A 1 72 ? -5.879 7.337 10.235 1.00 90.75 72 ILE A N 1
ATOM 519 C CA . ILE A 1 72 ? -5.652 6.102 9.471 1.00 90.75 72 ILE A CA 1
ATOM 520 C C . ILE A 1 72 ? -6.090 6.296 8.016 1.00 90.75 72 ILE A C 1
ATOM 522 O O . ILE A 1 72 ? -5.318 6.027 7.102 1.00 90.75 72 ILE A O 1
ATOM 526 N N . VAL A 1 73 ? -7.297 6.819 7.785 1.00 92.19 73 VAL A N 1
ATOM 527 C CA . VAL A 1 73 ? -7.816 7.060 6.431 1.00 92.19 73 VAL A CA 1
ATOM 528 C C . VAL A 1 73 ? -6.938 8.057 5.673 1.00 92.19 73 VAL A C 1
ATOM 530 O O . VAL A 1 73 ? -6.604 7.804 4.519 1.00 92.19 73 VAL A O 1
ATOM 533 N N . GLY A 1 74 ? -6.506 9.149 6.310 1.00 92.44 74 GLY A N 1
ATOM 534 C CA . GLY A 1 74 ? -5.586 10.110 5.698 1.00 92.44 74 GLY A CA 1
ATOM 535 C C . GLY A 1 74 ? -4.233 9.489 5.341 1.00 92.44 74 GLY A C 1
ATOM 536 O O . GLY A 1 74 ? -3.732 9.691 4.235 1.00 92.44 74 GLY A O 1
ATOM 537 N N . MET A 1 75 ? -3.673 8.679 6.242 1.00 92.62 75 MET A N 1
ATOM 538 C CA . MET A 1 75 ? -2.402 7.983 6.032 1.00 92.62 75 MET A CA 1
ATOM 539 C C . MET A 1 75 ? -2.466 6.904 4.951 1.00 92.62 75 MET A C 1
ATOM 541 O O . MET A 1 75 ? -1.428 6.612 4.375 1.00 92.62 75 MET A O 1
ATOM 545 N N . LEU A 1 76 ? -3.640 6.341 4.651 1.00 91.12 76 LEU A N 1
ATOM 546 C CA . LEU A 1 76 ? -3.841 5.428 3.518 1.00 91.12 76 LEU A CA 1
ATOM 547 C C . LEU A 1 76 ? -4.125 6.193 2.216 1.00 91.12 76 LEU A C 1
ATOM 549 O O . LEU A 1 76 ? -3.658 5.808 1.145 1.00 91.12 76 LEU A O 1
ATOM 553 N N . ALA A 1 77 ? -4.864 7.303 2.282 1.00 91.44 77 ALA A N 1
ATOM 554 C CA . ALA A 1 77 ? -5.244 8.084 1.105 1.00 91.44 77 ALA A CA 1
ATOM 555 C C . ALA A 1 77 ? -4.040 8.755 0.424 1.00 91.44 77 ALA A C 1
ATOM 557 O O . ALA A 1 77 ? -3.940 8.735 -0.803 1.00 91.44 77 ALA A O 1
ATOM 558 N N . ILE A 1 78 ? -3.115 9.318 1.210 1.00 90.62 78 ILE A N 1
ATOM 559 C CA . ILE A 1 78 ? -1.915 9.999 0.700 1.00 90.62 78 ILE A CA 1
ATOM 560 C C . ILE A 1 78 ? -1.039 9.066 -0.155 1.00 90.62 78 ILE A C 1
ATOM 562 O O . ILE A 1 78 ? -0.811 9.398 -1.320 1.00 90.62 78 ILE A O 1
ATOM 566 N N . PRO A 1 79 ? -0.551 7.913 0.347 1.00 90.56 79 PRO A N 1
ATOM 567 C CA . PRO A 1 79 ? 0.244 7.007 -0.468 1.00 90.56 79 PRO A CA 1
ATOM 568 C C . PRO A 1 79 ? -0.578 6.447 -1.628 1.00 90.56 79 PRO A C 1
ATOM 570 O O . PRO A 1 79 ? -0.060 6.421 -2.737 1.00 90.56 79 PRO A O 1
ATOM 573 N N . THR A 1 80 ? -1.870 6.135 -1.454 1.00 92.56 80 THR A N 1
ATOM 574 C CA . THR A 1 80 ? -2.733 5.676 -2.564 1.00 92.56 80 THR A CA 1
ATOM 575 C C . THR A 1 80 ? -2.751 6.663 -3.737 1.00 92.56 80 THR A C 1
ATOM 577 O O . THR A 1 80 ? -2.591 6.251 -4.884 1.00 92.56 80 THR A O 1
ATOM 580 N N . ALA A 1 81 ? -2.863 7.969 -3.471 1.00 91.44 81 ALA A N 1
ATOM 581 C CA . ALA A 1 81 ? -2.831 9.001 -4.511 1.00 91.44 81 ALA A CA 1
ATOM 582 C C . ALA A 1 81 ? -1.495 9.047 -5.278 1.00 91.44 81 ALA A C 1
ATOM 584 O O . ALA A 1 81 ? -1.470 9.432 -6.445 1.00 91.44 81 ALA A O 1
ATOM 585 N N . VAL A 1 82 ? -0.395 8.630 -4.642 1.00 91.31 82 VAL A N 1
ATOM 586 C CA . VAL A 1 82 ? 0.935 8.522 -5.262 1.00 91.31 82 VAL A CA 1
ATOM 587 C C . VAL A 1 82 ? 1.126 7.168 -5.960 1.00 91.31 82 VAL A C 1
ATOM 589 O O . VAL A 1 82 ? 1.776 7.103 -7.001 1.00 91.31 82 VAL A O 1
ATOM 592 N N . LEU A 1 83 ? 0.549 6.084 -5.433 1.00 90.50 83 LEU A N 1
ATOM 593 C CA . LEU A 1 83 ? 0.644 4.740 -6.009 1.00 90.50 83 LEU A CA 1
ATOM 594 C C . LEU A 1 83 ? -0.128 4.617 -7.331 1.00 90.50 83 LEU A C 1
ATOM 596 O O . LEU A 1 83 ? 0.337 3.901 -8.213 1.00 90.50 83 LEU A O 1
ATOM 600 N N . ILE A 1 84 ? -1.242 5.340 -7.507 1.00 91.56 84 ILE A N 1
ATOM 601 C CA . ILE A 1 84 ? -2.027 5.349 -8.757 1.00 91.56 84 ILE A CA 1
ATOM 602 C C . ILE A 1 84 ? -1.180 5.746 -9.982 1.00 91.56 84 ILE A C 1
ATOM 604 O O . ILE A 1 84 ? -1.083 4.942 -10.910 1.00 91.56 84 ILE A O 1
ATOM 608 N N . PRO A 1 85 ? -0.529 6.927 -10.026 1.00 91.44 85 PRO A N 1
ATOM 609 C CA . PRO A 1 85 ? 0.288 7.305 -11.180 1.00 91.44 85 PRO A CA 1
ATOM 610 C C . PRO A 1 85 ? 1.529 6.414 -11.343 1.00 91.44 85 PRO A C 1
ATOM 612 O O . PRO A 1 85 ? 1.990 6.208 -12.462 1.00 91.44 85 PRO A O 1
ATOM 615 N N . ILE A 1 86 ? 2.060 5.837 -10.257 1.00 90.62 86 ILE A N 1
ATOM 616 C CA . ILE A 1 86 ? 3.138 4.840 -10.349 1.00 90.62 86 ILE A CA 1
ATOM 617 C C . ILE A 1 86 ? 2.628 3.564 -11.029 1.00 90.62 86 ILE A C 1
ATOM 619 O O . ILE A 1 86 ? 3.319 3.016 -11.883 1.00 90.62 86 ILE A O 1
ATOM 623 N N . ALA A 1 87 ? 1.430 3.094 -10.679 1.00 90.06 87 ALA A N 1
ATOM 624 C CA . ALA A 1 87 ? 0.822 1.924 -11.298 1.00 90.06 87 ALA A CA 1
ATOM 625 C C . ALA A 1 87 ? 0.561 2.152 -12.787 1.00 90.06 87 ALA A C 1
ATOM 627 O O . ALA A 1 87 ? 0.883 1.278 -13.586 1.00 90.06 87 ALA A O 1
ATOM 628 N N . ASP A 1 88 ? 0.060 3.329 -13.167 1.00 91.19 88 ASP A N 1
ATOM 629 C CA . ASP A 1 88 ? -0.125 3.699 -14.572 1.00 91.19 88 ASP A CA 1
ATOM 630 C C . ASP A 1 88 ? 1.203 3.694 -15.345 1.00 91.19 88 ASP A C 1
ATOM 632 O O . ASP A 1 88 ? 1.313 3.047 -16.388 1.00 91.19 88 ASP A O 1
ATOM 636 N N . LEU A 1 89 ? 2.256 4.301 -14.786 1.00 88.25 89 LEU A N 1
ATOM 637 C CA . LEU A 1 89 ? 3.596 4.279 -15.378 1.00 88.25 89 LEU A CA 1
ATOM 638 C C . LEU A 1 89 ? 4.118 2.847 -15.547 1.00 88.25 89 LEU A C 1
ATOM 640 O O . LEU A 1 89 ? 4.632 2.485 -16.606 1.00 88.25 89 LEU A O 1
ATOM 644 N N . VAL A 1 90 ? 3.980 2.015 -14.512 1.00 88.44 90 VAL A N 1
ATOM 645 C CA . VAL A 1 90 ? 4.405 0.615 -14.577 1.00 88.44 90 VAL A CA 1
ATOM 646 C C . VAL A 1 90 ? 3.563 -0.152 -15.588 1.00 88.44 90 VAL A C 1
ATOM 648 O O . VAL A 1 90 ? 4.098 -1.034 -16.235 1.00 88.44 90 VAL A O 1
ATOM 651 N N . LEU A 1 91 ? 2.278 0.152 -15.773 1.00 87.62 91 LEU A N 1
ATOM 652 C CA . LEU A 1 91 ? 1.421 -0.557 -16.722 1.00 87.62 91 LEU A CA 1
ATOM 653 C C . LEU A 1 91 ? 1.675 -0.160 -18.181 1.00 87.62 91 LEU A C 1
ATOM 655 O O . LEU A 1 91 ? 1.633 -1.029 -19.052 1.00 87.62 91 LEU A O 1
ATOM 659 N N . THR A 1 92 ? 1.960 1.115 -18.434 1.00 88.00 92 THR A N 1
ATOM 660 C CA . THR A 1 92 ? 2.096 1.687 -19.782 1.00 88.00 92 THR A CA 1
ATOM 661 C C . THR A 1 92 ? 3.526 1.648 -20.317 1.00 88.00 92 THR A C 1
ATOM 663 O O . THR A 1 92 ? 3.721 1.504 -21.522 1.00 88.00 92 THR A O 1
ATOM 666 N N . ALA A 1 93 ? 4.534 1.718 -19.442 1.00 83.94 93 ALA A N 1
ATOM 667 C CA . ALA A 1 93 ? 5.939 1.861 -19.827 1.00 83.94 93 ALA A CA 1
ATOM 668 C C . ALA A 1 93 ? 6.834 0.685 -19.387 1.00 83.94 93 ALA A C 1
ATOM 670 O O . ALA A 1 93 ? 8.042 0.864 -19.239 1.00 83.94 93 ALA A O 1
ATOM 671 N N . LYS A 1 94 ? 6.277 -0.525 -19.202 1.00 82.00 94 LYS A N 1
ATOM 672 C CA . LYS A 1 94 ? 6.975 -1.739 -18.697 1.00 82.00 94 LYS A CA 1
ATOM 673 C C . LYS A 1 94 ? 8.362 -1.967 -19.304 1.00 82.00 94 LYS A C 1
ATOM 675 O O . LYS A 1 94 ? 9.340 -2.145 -18.577 1.00 82.00 94 LYS A O 1
ATOM 680 N N . GLY A 1 95 ? 8.452 -1.914 -20.633 1.00 77.12 95 GLY A N 1
ATOM 681 C CA . GLY A 1 95 ? 9.694 -2.147 -21.375 1.00 77.12 95 GLY A CA 1
ATOM 682 C C . GLY A 1 95 ? 10.742 -1.037 -21.232 1.00 77.12 95 GLY A C 1
ATOM 683 O O . GLY A 1 95 ? 11.914 -1.278 -21.495 1.00 77.12 95 GLY A O 1
ATOM 684 N N . ALA A 1 96 ? 10.342 0.156 -20.784 1.00 81.88 96 ALA A N 1
ATOM 685 C CA . ALA A 1 96 ? 11.213 1.317 -20.597 1.00 81.88 96 ALA A CA 1
ATOM 686 C C . ALA A 1 96 ? 11.604 1.554 -19.125 1.00 81.88 96 ALA A C 1
ATOM 688 O O . ALA A 1 96 ? 12.318 2.511 -18.820 1.00 81.88 96 ALA A O 1
ATOM 689 N N . LEU A 1 97 ? 11.142 0.706 -18.198 1.00 84.75 97 LEU A N 1
ATOM 690 C CA . LEU A 1 97 ? 11.477 0.827 -16.783 1.00 84.75 97 LEU A CA 1
ATOM 691 C C . LEU A 1 97 ? 12.975 0.529 -16.539 1.00 84.75 97 LEU A C 1
ATOM 693 O O . LEU A 1 97 ? 13.484 -0.491 -17.016 1.00 84.75 97 LEU A O 1
ATOM 697 N N . PRO A 1 98 ? 13.692 1.363 -15.760 1.00 84.25 98 PRO A N 1
ATOM 698 C CA . PRO A 1 98 ? 15.079 1.095 -15.374 1.00 84.25 98 PRO A CA 1
ATOM 699 C C . PRO A 1 98 ? 15.275 -0.299 -14.748 1.00 84.25 98 PRO A C 1
ATOM 701 O O . PRO A 1 98 ? 14.600 -0.653 -13.786 1.00 84.25 98 PRO A O 1
ATOM 704 N N . GLY A 1 99 ? 16.201 -1.105 -15.267 1.00 76.25 99 GLY A N 1
ATOM 705 C CA . GLY A 1 99 ? 16.438 -2.460 -14.744 1.00 76.25 99 GLY A CA 1
ATOM 706 C C . GLY A 1 99 ? 15.360 -3.493 -15.101 1.00 76.25 99 GLY A C 1
ATOM 707 O O . GLY A 1 99 ? 15.387 -4.614 -14.586 1.00 76.25 99 GLY A O 1
ATOM 708 N N . SER A 1 100 ? 14.415 -3.169 -15.999 1.00 72.81 100 SER A N 1
ATOM 709 C CA . SER A 1 100 ? 13.498 -4.188 -16.529 1.00 72.81 100 SER A CA 1
ATOM 710 C C . SER A 1 100 ? 14.227 -5.190 -17.427 1.00 72.81 100 SER A C 1
ATOM 712 O O . SER A 1 100 ? 13.816 -6.344 -17.484 1.00 72.81 100 SER A O 1
ATOM 714 N N . ASN A 1 101 ? 15.338 -4.793 -18.069 1.00 67.81 101 ASN A N 1
ATOM 715 C CA . ASN A 1 101 ? 16.163 -5.636 -18.948 1.00 67.81 101 ASN A CA 1
ATOM 716 C C . ASN A 1 101 ? 15.343 -6.387 -20.023 1.00 67.81 101 ASN A C 1
ATOM 718 O O . ASN A 1 101 ? 15.715 -7.483 -20.435 1.00 67.81 101 ASN A O 1
ATOM 722 N N . GLY A 1 102 ? 14.201 -5.828 -20.449 1.00 63.56 102 GLY A N 1
ATOM 723 C CA . GLY A 1 102 ? 13.272 -6.478 -21.384 1.00 63.56 102 GLY A CA 1
ATOM 724 C C . GLY A 1 102 ? 12.399 -7.583 -20.768 1.00 63.56 102 GLY A C 1
ATOM 725 O O . GLY A 1 102 ? 11.716 -8.298 -21.494 1.00 63.56 102 GLY A O 1
ATOM 726 N N . SER A 1 103 ? 12.405 -7.740 -19.441 1.00 66.62 103 SER A N 1
ATOM 727 C CA . SER A 1 103 ? 11.571 -8.692 -18.708 1.00 66.62 103 SER A CA 1
ATOM 728 C C . SER A 1 103 ? 10.306 -8.025 -18.167 1.00 66.62 103 SER A C 1
ATOM 730 O O . SER A 1 103 ? 10.306 -7.383 -17.111 1.00 66.62 103 SER A O 1
ATOM 732 N N . ASP A 1 104 ? 9.186 -8.261 -18.851 1.00 82.50 104 ASP A N 1
ATOM 733 C CA . ASP A 1 104 ? 7.857 -7.807 -18.418 1.00 82.50 104 ASP A CA 1
ATOM 734 C C . ASP A 1 104 ? 7.420 -8.429 -17.088 1.00 82.50 104 ASP A C 1
ATOM 736 O O . ASP A 1 104 ? 6.573 -7.876 -16.387 1.00 82.50 104 ASP A O 1
ATOM 740 N N . SER A 1 105 ? 8.002 -9.568 -16.701 1.00 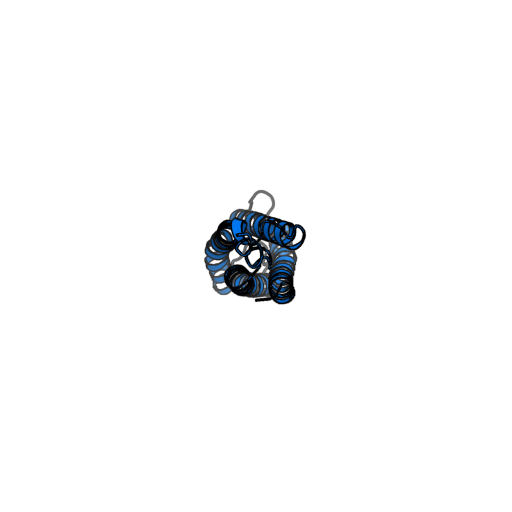85.31 105 SER A N 1
ATOM 741 C CA . SER A 1 105 ? 7.594 -10.305 -15.505 1.00 85.31 105 SER A CA 1
ATOM 742 C C . SER A 1 105 ? 7.721 -9.470 -14.234 1.00 85.31 105 SER A C 1
ATOM 744 O O . SER A 1 105 ? 6.819 -9.511 -13.404 1.00 85.31 105 SER A O 1
ATOM 746 N N . ARG A 1 106 ? 8.795 -8.691 -14.072 1.00 86.81 106 ARG A N 1
ATOM 747 C CA . ARG A 1 106 ? 9.011 -7.898 -12.849 1.00 86.81 106 ARG A CA 1
ATOM 748 C C . ARG A 1 106 ? 8.084 -6.700 -12.785 1.00 86.81 106 ARG A C 1
ATOM 750 O O . ARG A 1 106 ? 7.499 -6.437 -11.741 1.00 86.81 106 ARG A O 1
ATOM 757 N N . ALA A 1 107 ? 7.916 -6.014 -13.914 1.00 88.31 107 ALA A N 1
ATOM 758 C CA . ALA A 1 107 ? 6.970 -4.917 -14.031 1.00 88.31 107 ALA A CA 1
ATOM 759 C C . ALA A 1 107 ? 5.532 -5.402 -13.779 1.00 88.31 107 ALA A C 1
ATOM 761 O O . ALA A 1 107 ? 4.780 -4.747 -13.064 1.00 88.31 107 ALA A O 1
ATOM 762 N N . ASN A 1 108 ? 5.171 -6.589 -14.279 1.00 89.44 108 ASN A N 1
ATOM 763 C CA . ASN A 1 108 ? 3.881 -7.228 -14.017 1.00 89.44 108 ASN A CA 1
ATOM 764 C C . ASN A 1 108 ? 3.698 -7.590 -12.541 1.00 89.44 108 ASN A C 1
ATOM 766 O O . ASN A 1 108 ? 2.637 -7.314 -11.989 1.00 89.44 108 ASN A O 1
ATOM 770 N N . THR A 1 109 ? 4.720 -8.149 -11.889 1.00 91.56 109 THR A N 1
ATOM 771 C CA . THR A 1 109 ? 4.684 -8.423 -10.445 1.00 91.56 109 THR A CA 1
ATOM 772 C C . THR A 1 109 ? 4.483 -7.133 -9.651 1.00 91.56 109 THR A C 1
ATOM 774 O O . THR A 1 109 ? 3.580 -7.065 -8.820 1.00 91.56 109 THR A O 1
ATOM 777 N N . THR A 1 110 ? 5.253 -6.081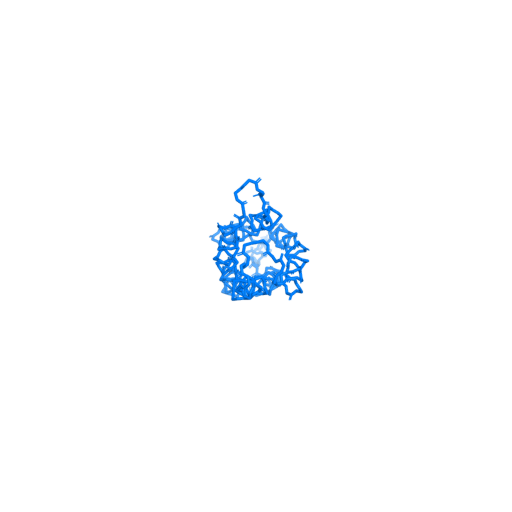 -9.945 1.00 91.81 110 THR A N 1
ATOM 778 C CA . THR A 1 110 ? 5.102 -4.772 -9.292 1.00 91.81 110 THR A CA 1
ATOM 779 C C . THR A 1 110 ? 3.709 -4.187 -9.529 1.00 91.81 110 THR A C 1
ATOM 781 O O . THR A 1 110 ? 3.072 -3.742 -8.579 1.00 91.81 110 THR A O 1
ATOM 784 N N . ALA A 1 111 ? 3.195 -4.236 -10.763 1.00 91.69 111 ALA A N 1
ATOM 785 C CA . ALA A 1 111 ? 1.850 -3.766 -11.092 1.00 91.69 111 ALA A CA 1
ATOM 786 C C . ALA A 1 111 ? 0.762 -4.535 -10.332 1.00 91.69 111 ALA A C 1
ATOM 788 O O . ALA A 1 111 ? -0.149 -3.921 -9.783 1.00 91.69 111 ALA A O 1
ATOM 789 N N . ALA A 1 112 ? 0.869 -5.864 -10.256 1.00 93.75 112 ALA A N 1
ATOM 790 C CA . ALA A 1 112 ? -0.068 -6.691 -9.501 1.00 93.75 112 ALA A CA 1
ATOM 791 C C . ALA A 1 112 ? -0.062 -6.319 -8.011 1.00 93.75 112 ALA A C 1
ATOM 793 O O . ALA A 1 112 ? -1.125 -6.129 -7.422 1.00 93.75 112 ALA A O 1
ATOM 794 N N . GLY A 1 113 ? 1.125 -6.138 -7.422 1.00 95.44 113 GLY A N 1
ATOM 795 C CA . GLY A 1 113 ? 1.267 -5.677 -6.042 1.00 95.44 113 GLY A CA 1
ATOM 796 C C . GLY A 1 113 ? 0.634 -4.304 -5.812 1.00 95.44 113 GLY A C 1
ATOM 797 O O . GLY A 1 113 ? -0.114 -4.135 -4.852 1.00 95.44 113 GLY A O 1
ATOM 798 N N . LEU A 1 114 ? 0.868 -3.348 -6.719 1.00 94.81 114 LEU A N 1
ATOM 799 C CA . LEU A 1 114 ? 0.274 -2.007 -6.667 1.00 94.81 114 LEU A CA 1
ATOM 800 C C . LEU A 1 114 ? -1.255 -2.065 -6.700 1.00 94.81 114 LEU A C 1
ATOM 802 O O . LEU A 1 114 ? -1.900 -1.437 -5.866 1.00 94.81 114 LEU A O 1
ATOM 806 N N . ILE A 1 115 ? -1.836 -2.847 -7.613 1.00 94.88 115 ILE A N 1
ATOM 807 C CA . ILE A 1 115 ? -3.293 -3.002 -7.727 1.00 94.88 115 ILE A CA 1
ATOM 808 C C . ILE A 1 115 ? -3.876 -3.593 -6.442 1.00 94.88 115 ILE A C 1
ATOM 810 O O . ILE A 1 115 ? -4.816 -3.030 -5.884 1.00 94.88 115 ILE A O 1
ATOM 814 N N . ILE A 1 116 ? -3.298 -4.689 -5.939 1.00 96.38 116 ILE A N 1
ATOM 815 C CA . ILE A 1 116 ? -3.767 -5.339 -4.707 1.00 96.38 116 ILE A CA 1
ATOM 816 C C . ILE A 1 116 ? -3.651 -4.381 -3.516 1.00 96.38 116 ILE A C 1
ATOM 818 O O . ILE A 1 116 ? -4.591 -4.281 -2.731 1.00 96.38 116 ILE A O 1
ATOM 822 N N . CYS A 1 117 ? -2.539 -3.651 -3.402 1.00 96.00 117 CYS A N 1
ATOM 823 C CA . CYS A 1 117 ? -2.315 -2.679 -2.335 1.00 96.00 117 CYS A CA 1
ATOM 824 C C . CYS A 1 117 ? -3.352 -1.545 -2.379 1.00 96.00 117 CYS A C 1
ATOM 826 O O . CYS A 1 117 ? -4.010 -1.278 -1.378 1.00 96.00 117 CYS A O 1
ATOM 828 N N . MET A 1 118 ? -3.593 -0.950 -3.554 1.00 95.00 118 MET A N 1
ATOM 829 C CA . MET A 1 118 ? -4.601 0.105 -3.725 1.00 95.00 118 MET A CA 1
ATOM 830 C C . MET A 1 118 ? -6.015 -0.394 -3.401 1.00 95.00 118 MET A C 1
ATOM 832 O O . MET A 1 118 ? -6.753 0.274 -2.677 1.00 95.00 118 MET A O 1
ATOM 836 N N . CYS A 1 119 ? -6.396 -1.583 -3.880 1.00 94.75 119 CYS A N 1
ATOM 837 C CA . CYS A 1 119 ? -7.670 -2.205 -3.512 1.00 94.75 119 CYS A CA 1
ATOM 838 C C . CYS A 1 119 ? -7.761 -2.444 -1.999 1.00 94.75 119 CYS A C 1
ATOM 840 O O . CYS A 1 119 ? -8.785 -2.129 -1.391 1.00 94.75 119 CYS A O 1
ATOM 842 N N . GLY A 1 120 ? -6.687 -2.948 -1.389 1.00 95.81 120 GLY A N 1
ATOM 843 C CA . GLY A 1 120 ? -6.561 -3.114 0.054 1.00 95.81 120 GLY A CA 1
ATOM 844 C C . GLY A 1 120 ? -6.770 -1.798 0.803 1.00 95.81 120 GLY A C 1
ATOM 845 O O . GLY A 1 120 ? -7.551 -1.763 1.747 1.00 95.81 120 GLY A O 1
ATOM 846 N N . ASN A 1 121 ? -6.178 -0.696 0.340 1.00 95.62 121 ASN A N 1
ATOM 847 C CA . ASN A 1 121 ? -6.331 0.628 0.947 1.00 95.62 121 ASN A CA 1
ATOM 848 C C . ASN A 1 121 ? -7.766 1.129 0.923 1.00 95.62 121 ASN A C 1
ATOM 850 O O . ASN A 1 121 ? -8.255 1.608 1.946 1.00 95.62 121 ASN A O 1
ATOM 854 N N . TYR A 1 122 ? -8.472 0.968 -0.197 1.00 94.38 122 TYR A N 1
ATOM 855 C CA . TYR A 1 122 ? -9.894 1.304 -0.257 1.00 94.38 122 TYR A CA 1
ATOM 856 C C . TYR A 1 122 ? -10.725 0.428 0.685 1.00 94.38 122 TYR A C 1
ATOM 858 O O . TYR A 1 122 ? -11.541 0.949 1.446 1.00 94.38 122 TYR A O 1
ATOM 866 N N . LEU A 1 123 ? -10.498 -0.889 0.685 1.00 94.88 123 LEU A N 1
ATOM 867 C CA . LEU A 1 123 ? -11.204 -1.818 1.571 1.00 94.88 123 LEU A CA 1
ATOM 868 C C . LEU A 1 123 ? -10.918 -1.533 3.048 1.00 94.88 123 LEU A C 1
ATOM 870 O O . LEU A 1 123 ? -11.821 -1.622 3.879 1.00 94.88 123 LEU A O 1
ATOM 874 N N . LEU A 1 124 ? -9.678 -1.186 3.384 1.00 94.44 124 LEU A N 1
ATOM 875 C CA . LEU A 1 124 ? -9.254 -0.870 4.738 1.00 94.44 124 LEU A CA 1
ATOM 876 C C . LEU A 1 124 ? -9.829 0.473 5.185 1.00 94.44 124 LEU A C 1
ATOM 878 O O . LEU A 1 124 ? -10.384 0.547 6.275 1.00 94.44 124 LEU A O 1
ATOM 882 N N . ALA A 1 125 ? -9.786 1.502 4.337 1.00 93.00 125 ALA A N 1
ATOM 883 C CA . ALA A 1 125 ? -10.395 2.797 4.625 1.00 93.00 125 ALA A CA 1
ATOM 884 C C . ALA A 1 125 ? -11.909 2.668 4.857 1.00 93.00 125 ALA A C 1
ATOM 886 O O . ALA A 1 125 ? -12.422 3.182 5.850 1.00 93.00 125 ALA A O 1
ATOM 887 N N . LEU A 1 126 ? -12.618 1.918 4.005 1.00 92.25 126 LEU A N 1
ATOM 888 C CA . LEU A 1 126 ? -14.040 1.620 4.201 1.00 92.25 126 LEU A CA 1
ATOM 889 C C . LEU A 1 126 ? -14.277 0.850 5.505 1.00 92.25 126 LEU A C 1
ATOM 891 O O . LEU A 1 126 ? -15.161 1.217 6.280 1.00 92.25 126 LEU A O 1
ATOM 895 N N . ALA A 1 127 ? -13.465 -0.174 5.781 1.00 91.88 127 ALA A N 1
ATOM 896 C CA . ALA A 1 127 ? -13.583 -0.966 6.999 1.00 91.88 127 ALA A CA 1
ATOM 897 C C . ALA A 1 127 ? -13.355 -0.136 8.265 1.00 91.88 127 ALA A C 1
ATOM 899 O O . ALA A 1 127 ? -14.074 -0.320 9.242 1.00 91.88 127 ALA A O 1
ATOM 900 N N . VAL A 1 128 ? -12.399 0.794 8.232 1.00 90.12 128 VAL A N 1
ATOM 901 C CA . VAL A 1 128 ? -12.094 1.736 9.315 1.00 90.12 128 VAL A CA 1
ATOM 902 C C . VAL A 1 128 ? -13.233 2.735 9.512 1.00 90.12 128 VAL A C 1
ATOM 904 O O . VAL A 1 128 ? -13.644 2.964 10.648 1.00 90.12 128 VAL A O 1
ATOM 907 N N . CYS A 1 129 ? -13.774 3.306 8.432 1.00 89.00 129 CYS A N 1
ATOM 908 C CA . CYS A 1 129 ? -14.895 4.248 8.496 1.00 89.00 129 CYS A CA 1
ATOM 909 C C . CYS A 1 129 ? -16.160 3.604 9.072 1.00 89.00 129 CYS A C 1
ATOM 911 O O . CYS A 1 129 ? -16.840 4.213 9.895 1.00 89.00 129 CYS A O 1
ATOM 913 N N . LEU A 1 130 ? -16.449 2.368 8.657 1.00 88.12 130 LEU A N 1
ATOM 914 C CA . LEU A 1 130 ? -17.618 1.601 9.085 1.00 88.12 130 LEU A CA 1
ATOM 915 C C . LEU A 1 130 ? -17.375 0.804 10.368 1.00 88.12 130 LEU A C 1
ATOM 917 O O . LEU A 1 130 ? -18.256 0.059 10.804 1.00 88.12 130 LEU A O 1
ATOM 921 N N . PHE A 1 131 ? -16.180 0.871 10.947 1.00 85.50 131 PHE A N 1
ATOM 922 C CA . PHE A 1 131 ? -15.893 0.222 12.214 1.00 85.50 131 PHE A CA 1
ATOM 923 C C . PHE A 1 131 ? -16.768 0.866 13.289 1.00 85.50 131 PHE A C 1
ATOM 925 O O . PHE A 1 131 ? -16.792 2.083 13.382 1.00 85.50 131 PHE A O 1
ATOM 932 N N . ASP A 1 132 ? -17.488 0.090 14.092 1.00 72.88 132 ASP A N 1
ATOM 933 C CA . ASP A 1 132 ? -18.257 0.632 15.216 1.00 72.88 132 ASP A CA 1
ATOM 934 C C . ASP A 1 132 ? -17.718 0.019 16.495 1.00 72.88 132 ASP A C 1
ATOM 936 O O . ASP A 1 132 ? -17.685 -1.199 16.649 1.00 72.88 132 ASP A O 1
ATOM 940 N N . ASP A 1 133 ? -17.252 0.893 17.378 1.00 62.81 133 ASP A N 1
ATOM 941 C CA . ASP A 1 133 ? -16.584 0.549 18.633 1.00 62.81 133 ASP A CA 1
ATOM 942 C C . ASP A 1 133 ? -17.388 1.165 19.788 1.00 62.81 133 ASP A C 1
ATOM 944 O O . ASP A 1 133 ? -16.815 1.672 20.747 1.00 62.81 133 ASP A O 1
ATOM 948 N N . THR A 1 134 ? -18.722 1.219 19.658 1.00 54.44 134 THR A N 1
ATOM 949 C CA . THR A 1 134 ? -19.613 1.801 20.668 1.00 54.44 134 THR A CA 1
ATOM 950 C C . THR A 1 134 ? -19.381 1.082 21.997 1.00 54.44 134 THR A C 1
ATOM 952 O O . THR A 1 134 ? -19.711 -0.102 22.111 1.00 54.44 134 THR A O 1
ATOM 955 N N . PRO A 1 135 ? -18.812 1.743 23.020 1.00 49.56 135 PRO A N 1
ATOM 956 C CA . PRO A 1 135 ? -18.696 1.127 24.326 1.00 49.56 135 PRO A CA 1
ATOM 957 C C . PRO A 1 135 ? -20.096 1.072 24.941 1.00 49.56 135 PRO A C 1
ATOM 959 O O . PRO A 1 135 ? -20.789 2.086 25.014 1.00 49.56 135 PRO A O 1
ATOM 962 N N . ALA A 1 136 ? -20.512 -0.099 25.415 1.00 47.06 136 ALA A N 1
ATOM 963 C CA . ALA A 1 136 ? -21.813 -0.347 26.043 1.00 47.06 136 ALA A CA 1
ATOM 964 C C . ALA A 1 136 ? -22.030 0.374 27.402 1.00 47.06 136 ALA A C 1
ATOM 966 O O . ALA A 1 136 ? -22.785 -0.102 28.237 1.00 47.06 136 ALA A O 1
ATOM 967 N N . VAL A 1 137 ? -21.365 1.506 27.668 1.00 45.94 137 VAL A N 1
ATOM 968 C CA . VAL A 1 137 ? -21.197 2.066 29.027 1.00 45.94 137 VAL A CA 1
ATOM 969 C C . VAL A 1 137 ? -22.001 3.357 29.276 1.00 45.94 137 VAL A C 1
ATOM 971 O O . VAL A 1 137 ? -21.965 3.899 30.370 1.00 45.94 137 VAL A O 1
ATOM 974 N N . VAL A 1 138 ? -22.797 3.855 28.321 1.00 49.81 138 VAL A N 1
ATOM 975 C CA . VAL A 1 138 ? -23.626 5.072 28.542 1.00 49.81 138 VAL A CA 1
ATOM 976 C C . VAL A 1 138 ? -25.081 4.748 28.933 1.00 49.81 138 VAL A C 1
ATOM 978 O O . VAL A 1 138 ? -25.886 5.651 29.138 1.00 49.81 138 VAL A O 1
ATOM 981 N N . ALA A 1 139 ? -25.444 3.470 29.088 1.00 48.94 139 ALA A N 1
ATOM 982 C CA . ALA A 1 139 ? -26.830 3.083 29.370 1.00 48.94 139 ALA A CA 1
ATOM 983 C C . ALA A 1 139 ? -27.230 3.092 30.863 1.00 48.94 139 ALA A C 1
ATOM 985 O O . ALA A 1 139 ? -28.424 3.076 31.142 1.00 48.94 139 ALA A O 1
ATOM 986 N N . GLU A 1 140 ? -26.295 3.162 31.824 1.00 47.69 140 GLU A N 1
ATOM 987 C CA . GLU A 1 140 ? -26.632 2.930 33.247 1.00 47.69 140 GLU A CA 1
ATOM 988 C C . GLU A 1 140 ? -26.558 4.141 34.197 1.00 47.69 140 GLU A C 1
ATOM 990 O O . GLU A 1 140 ? -26.979 4.020 35.341 1.00 47.69 140 GLU A O 1
ATOM 995 N N . SER A 1 141 ? -26.131 5.343 33.786 1.00 48.88 141 SER A N 1
ATOM 996 C CA . SER A 1 141 ? -25.991 6.464 34.749 1.00 48.88 141 SER A CA 1
ATOM 997 C C . SER A 1 141 ? -27.192 7.423 34.851 1.00 48.88 141 SER A C 1
ATOM 999 O O . SER A 1 141 ? -27.045 8.527 35.377 1.00 48.88 141 SER A O 1
ATOM 1001 N N . LYS A 1 142 ? -28.377 7.058 34.341 1.00 48.94 142 LYS A N 1
ATOM 1002 C CA . LYS A 1 142 ? -29.589 7.906 34.429 1.00 48.94 142 LYS A CA 1
ATOM 1003 C C . LYS A 1 142 ? -30.749 7.289 35.217 1.00 48.94 142 LYS A C 1
ATOM 1005 O O . LYS A 1 142 ? -31.892 7.696 35.031 1.00 48.94 142 LYS A O 1
ATOM 1010 N N . VAL A 1 143 ? -30.464 6.361 36.128 1.00 53.50 143 VAL A N 1
ATOM 1011 C CA . VAL A 1 143 ? -31.427 5.931 37.153 1.00 53.50 143 VAL A CA 1
ATOM 1012 C C . VAL A 1 143 ? -30.766 6.079 38.517 1.00 53.50 143 VAL A C 1
ATOM 1014 O O . VAL A 1 143 ? -30.119 5.173 39.024 1.00 53.50 143 VAL A O 1
ATOM 1017 N N . GLY A 1 144 ? -30.877 7.277 39.071 1.00 45.28 144 GLY A N 1
ATOM 1018 C CA . GLY A 1 144 ? -30.371 7.634 40.389 1.00 45.28 144 GLY A CA 1
ATOM 1019 C C . GLY A 1 144 ? -31.025 8.935 40.815 1.00 45.28 144 GLY A C 1
ATOM 1020 O O . GLY A 1 144 ? -30.381 9.980 40.813 1.00 45.28 144 GLY A O 1
ATOM 1021 N N . VAL A 1 145 ? -32.341 8.841 41.022 1.00 44.97 145 VAL A N 1
ATOM 1022 C CA . VAL A 1 145 ? -33.132 9.766 41.844 1.00 44.97 145 VAL A CA 1
ATOM 1023 C C . VAL A 1 145 ? -32.602 9.718 43.273 1.00 44.97 145 VAL A C 1
ATOM 1025 O O . VAL A 1 145 ? -32.273 8.593 43.716 1.00 44.97 145 VAL A O 1
#

Organism: NCBI:txid2649997

pLDDT: mean 84.23, std 13.72, range [44.97, 97.25]

Foldseek 3Di:
DDLVLLVVLLVLLVVLLVLLCVLVVQLQVLFDPPDRPCPLVVVLSVLLVVLSVVSVVCSVVLPCLVVCLVVSLVSLVVSLVSLVVVLVCLVPVVCPRGRSVNPSPSSVSNNSSSVSNSVSSVSNNVCSVPDDSDDPPPPPPPPDD